Protein AF-A0A852K1J5-F1 (afdb_monomer_lite)

Secondary structure (DSSP, 8-state):
--HHHHHHHHHHHHHHHHHHHHHHHHHHHHHHHSHHHHHHHHHHHHHHHHHS---EEEEEEGGGSEEETTTTEEEEE-TTS-EEEEETTGGGT--EEE-SSSS-EEEEE-

Organism: Spizella passerina (NCBI:txid40210)

Foldseek 3Di:
DDVVVVVVVVVVVVVVVVVVVVVVVVVVCVQCVDPVSVVVVVVVVVVCVVVVDQPAPEEEELVNFDQDPVVQWTWDADPVRFIWIDHPVCVVVDQWTQTPPDRHIHGYDD

Radius of gyration: 25.13 Å; chains: 1; bounding box: 42×52×59 Å

InterPro domains:
  IPR001623 DnaJ domain [PS50076] (1-45)
  IPR007872 DPH-type metal-binding domain [PF05207] (59-109)
  IPR007872 DPH-type metal-binding domain [PS51074] (56-110)
  IPR036671 DPH-type metal-binding domain superfamily [G3DSA:3.10.660.10] (54-110)
  IPR036671 DPH-type metal-binding domain superfamily [SSF144217] (55-109)
  IPR036869 Chaperone J-domain superfamily [G3DSA:1.10.287.110] (1-50)
  IPR036869 Chaperone J-domain superfamily [SSF46565] (1-45)

Sequence (110 aa):
HHPDKQAAEAAEAEAEERGRRFLEIHQAWKVLGNEETKQEYDLQQREENLTKEWPLHEQIYLEDMSWNEDEQLYTLSCRCGGNYSVSKSETKDVSLVCCDTCSLVIEILQ

Structure (mmCIF, N/CA/C/O backbone):
data_AF-A0A852K1J5-F1
#
_entry.id   AF-A0A852K1J5-F1
#
loop_
_atom_site.group_PDB
_atom_site.id
_atom_site.type_symbol
_atom_site.label_atom_id
_atom_site.label_alt_id
_atom_site.label_comp_id
_atom_site.label_asym_id
_atom_site.label_entity_id
_atom_site.label_seq_id
_atom_site.pdbx_PDB_ins_code
_atom_site.Cartn_x
_atom_site.Cartn_y
_atom_site.Cartn_z
_atom_site.occupancy
_atom_site.B_iso_or_equiv
_atom_site.auth_seq_id
_atom_site.auth_comp_id
_atom_site.auth_asym_id
_atom_site.auth_atom_id
_atom_site.pdbx_PDB_model_num
ATOM 1 N N . HIS A 1 1 ? 21.372 36.778 -28.914 1.00 47.72 1 HIS A N 1
ATOM 2 C CA . HIS A 1 1 ? 20.598 35.529 -28.776 1.00 47.72 1 HIS A CA 1
ATOM 3 C C . HIS A 1 1 ? 20.107 35.119 -30.157 1.00 47.72 1 HIS A C 1
ATOM 5 O O . HIS A 1 1 ? 19.361 35.891 -30.741 1.00 47.72 1 HIS A O 1
ATOM 11 N N . HIS A 1 2 ? 20.590 33.995 -30.706 1.00 53.59 2 HIS A N 1
ATOM 12 C CA . HIS A 1 2 ? 20.204 33.494 -32.035 1.00 53.59 2 HIS A CA 1
ATOM 13 C C . HIS A 1 2 ? 19.458 32.157 -31.877 1.00 53.59 2 HIS A C 1
ATOM 15 O O . HIS A 1 2 ? 19.975 31.287 -31.169 1.00 53.59 2 HIS A O 1
ATOM 21 N N . PRO A 1 3 ? 18.279 31.989 -32.501 1.00 67.19 3 PRO A N 1
ATOM 22 C CA . PRO A 1 3 ? 17.437 30.798 -32.347 1.00 67.19 3 PRO A CA 1
ATOM 23 C C . PRO A 1 3 ? 18.107 29.511 -32.858 1.00 67.19 3 PRO A C 1
ATOM 25 O O . PRO A 1 3 ? 17.884 28.443 -32.298 1.00 67.19 3 PRO A O 1
ATOM 28 N N . ASP A 1 4 ? 19.007 29.612 -33.840 1.00 67.81 4 ASP A N 1
ATOM 29 C CA . ASP A 1 4 ? 19.693 28.453 -34.435 1.00 67.81 4 ASP A CA 1
ATOM 30 C C . ASP A 1 4 ? 20.617 27.728 -33.445 1.00 67.81 4 ASP A C 1
ATOM 32 O O . ASP A 1 4 ? 20.797 26.514 -33.525 1.00 67.81 4 ASP A O 1
ATOM 36 N N . LYS A 1 5 ? 21.171 28.457 -32.464 1.00 67.50 5 LYS A N 1
ATOM 37 C CA . LYS A 1 5 ? 22.038 27.872 -31.432 1.00 67.50 5 LYS A CA 1
ATOM 38 C C . LYS A 1 5 ? 21.245 27.009 -30.442 1.00 67.50 5 LYS A C 1
ATOM 40 O O . LYS A 1 5 ? 21.733 25.967 -30.026 1.00 67.50 5 LYS A O 1
ATOM 45 N N . GLN A 1 6 ? 20.011 27.405 -30.127 1.00 66.38 6 GLN A N 1
ATOM 46 C CA . GLN A 1 6 ? 19.130 26.643 -29.233 1.00 66.38 6 GLN A CA 1
ATOM 47 C C . GLN A 1 6 ? 18.607 25.363 -29.896 1.00 66.38 6 GLN A C 1
ATOM 49 O O . GLN A 1 6 ? 18.457 24.347 -29.227 1.00 66.38 6 GLN A O 1
ATOM 54 N N . ALA A 1 7 ? 18.372 25.387 -31.212 1.00 70.75 7 ALA A N 1
ATOM 55 C CA . ALA A 1 7 ? 17.952 24.202 -31.960 1.00 70.75 7 ALA A CA 1
ATOM 56 C C . ALA A 1 7 ? 19.051 23.124 -32.018 1.00 70.75 7 ALA A C 1
ATOM 58 O O . ALA A 1 7 ? 18.754 21.937 -31.895 1.00 70.75 7 ALA A O 1
ATOM 59 N N . ALA A 1 8 ? 20.318 23.530 -32.162 1.00 72.62 8 ALA A N 1
ATOM 60 C CA . ALA A 1 8 ? 21.455 22.611 -32.132 1.00 72.62 8 ALA A CA 1
ATOM 61 C C . ALA A 1 8 ? 21.660 21.987 -30.739 1.00 72.62 8 ALA A C 1
ATOM 63 O O . ALA A 1 8 ? 21.816 20.774 -30.633 1.00 72.62 8 ALA A O 1
ATOM 64 N N . GLU A 1 9 ? 21.583 22.797 -29.677 1.00 73.50 9 GLU A N 1
ATOM 65 C CA . GLU A 1 9 ? 21.693 22.328 -28.287 1.00 73.50 9 GLU A CA 1
ATOM 66 C C . GLU A 1 9 ? 20.552 21.358 -27.915 1.00 73.50 9 GLU A C 1
ATOM 68 O O . GLU A 1 9 ? 20.793 20.349 -27.255 1.00 73.50 9 GLU A O 1
ATOM 73 N N . ALA A 1 10 ? 19.325 21.601 -28.391 1.00 75.62 10 ALA A N 1
ATOM 74 C CA . ALA A 1 10 ? 18.195 20.692 -28.189 1.00 75.62 10 ALA A CA 1
ATOM 75 C C . ALA A 1 10 ? 18.376 19.350 -28.924 1.00 75.62 10 ALA A C 1
ATOM 77 O O . ALA A 1 10 ? 18.123 18.292 -28.352 1.00 75.62 10 ALA A O 1
ATOM 78 N N . ALA A 1 11 ? 18.856 19.376 -30.171 1.00 76.81 11 ALA A N 1
ATOM 79 C CA . ALA A 1 11 ? 19.093 18.160 -30.950 1.00 76.81 11 ALA A CA 1
ATOM 80 C C . ALA A 1 11 ? 20.212 17.286 -30.354 1.00 76.81 11 ALA A C 1
ATOM 82 O O . ALA A 1 11 ? 20.121 16.054 -30.388 1.00 76.81 11 ALA A O 1
ATOM 83 N N . GLU A 1 12 ? 21.252 17.913 -29.801 1.00 79.62 12 GLU A N 1
ATOM 84 C CA . GLU A 1 12 ? 22.343 17.223 -29.111 1.00 79.62 12 GLU A CA 1
ATOM 85 C C . GLU A 1 12 ? 21.878 16.631 -27.772 1.00 79.62 12 GLU A C 1
ATOM 87 O O . GLU A 1 12 ? 22.139 15.456 -27.508 1.00 79.62 12 GLU A O 1
ATOM 92 N N . ALA A 1 13 ? 21.079 17.372 -26.996 1.00 78.44 13 ALA A N 1
ATOM 93 C CA . ALA A 1 13 ? 20.464 16.871 -25.765 1.00 78.44 13 ALA A CA 1
ATOM 94 C C . ALA A 1 13 ? 19.540 15.664 -26.017 1.00 78.44 13 ALA A C 1
ATOM 96 O O . ALA A 1 13 ? 19.620 14.662 -25.307 1.00 78.44 13 ALA A O 1
ATOM 97 N N . GLU A 1 14 ? 18.712 15.704 -27.065 1.00 80.94 14 GLU A N 1
ATOM 98 C CA . GLU A 1 14 ? 17.873 14.562 -27.447 1.00 80.94 14 GLU A CA 1
ATOM 99 C C . GLU A 1 14 ? 18.697 13.346 -27.900 1.00 80.94 14 GLU A C 1
ATOM 101 O O . GLU A 1 14 ? 18.314 12.196 -27.671 1.00 80.94 14 GLU A O 1
ATOM 106 N N . ALA A 1 15 ? 19.814 13.565 -28.599 1.00 83.00 15 ALA A N 1
ATOM 107 C CA . ALA A 1 15 ? 20.696 12.481 -29.021 1.00 83.00 15 ALA A CA 1
ATOM 108 C C . ALA A 1 15 ? 21.373 11.813 -27.816 1.00 83.00 15 ALA A C 1
ATOM 110 O O . ALA A 1 15 ? 21.456 10.582 -27.764 1.00 83.00 15 ALA A O 1
ATOM 111 N N . GLU A 1 16 ? 21.791 12.611 -26.836 1.00 84.25 16 GLU A N 1
ATOM 112 C CA . GLU A 1 16 ? 22.342 12.123 -25.576 1.00 84.25 16 GLU A CA 1
ATOM 113 C C . GLU A 1 16 ? 21.294 11.343 -24.765 1.00 84.25 16 GLU A C 1
ATOM 115 O O . GLU A 1 16 ? 21.578 10.245 -24.280 1.00 84.25 16 GLU A O 1
ATOM 120 N N . GLU A 1 17 ? 20.058 11.845 -24.683 1.00 85.31 17 GLU A N 1
ATOM 121 C CA . GLU A 1 17 ? 18.938 11.159 -24.027 1.00 85.31 17 GLU A CA 1
ATOM 122 C C . GLU A 1 17 ? 18.641 9.803 -24.685 1.00 85.31 17 GLU A C 1
ATOM 124 O O . GLU A 1 17 ? 18.504 8.785 -23.999 1.00 85.31 17 GLU A O 1
ATOM 129 N N . ARG A 1 18 ? 18.619 9.746 -26.024 1.00 87.62 18 ARG A N 1
ATOM 130 C CA . ARG A 1 18 ? 18.460 8.486 -26.771 1.00 87.62 18 ARG A CA 1
ATOM 131 C C . ARG A 1 18 ? 19.584 7.494 -26.463 1.00 87.62 18 ARG A C 1
ATOM 133 O O . ARG A 1 18 ? 19.308 6.306 -26.281 1.00 87.62 18 ARG A O 1
ATOM 140 N N . GLY A 1 19 ? 20.829 7.966 -26.380 1.00 88.38 19 GLY A N 1
ATOM 141 C CA . GLY A 1 19 ? 21.984 7.143 -26.009 1.00 88.38 19 GLY A CA 1
ATOM 142 C C . GLY A 1 19 ? 21.884 6.595 -24.583 1.00 88.38 19 GLY A C 1
ATOM 143 O O . GLY A 1 19 ? 22.121 5.407 -24.354 1.00 88.38 19 GLY A O 1
ATOM 144 N N . ARG A 1 20 ? 21.455 7.435 -23.637 1.00 89.38 20 ARG A N 1
ATOM 145 C CA . ARG A 1 20 ? 21.232 7.059 -22.235 1.00 89.38 20 ARG A CA 1
ATOM 146 C C . ARG A 1 20 ? 20.151 5.992 -22.100 1.00 89.38 20 ARG A C 1
ATOM 148 O O . ARG A 1 20 ? 20.401 4.945 -21.510 1.00 89.38 20 ARG A O 1
ATOM 155 N N . ARG A 1 21 ? 18.999 6.200 -22.741 1.00 89.81 21 ARG A N 1
ATOM 156 C CA . ARG A 1 21 ? 17.887 5.241 -22.737 1.00 89.81 21 ARG A CA 1
ATOM 157 C C . ARG A 1 21 ? 18.290 3.889 -23.325 1.00 89.81 21 ARG A C 1
ATOM 159 O O . ARG A 1 21 ? 17.890 2.847 -22.812 1.00 89.81 21 ARG A O 1
ATOM 166 N N . PHE A 1 22 ? 19.091 3.880 -24.390 1.00 91.25 22 PHE A N 1
ATOM 167 C CA . PHE A 1 22 ? 19.612 2.635 -24.957 1.00 91.25 22 PHE A CA 1
ATOM 168 C C . PHE A 1 22 ? 20.502 1.880 -23.958 1.00 91.25 22 PHE A C 1
ATOM 170 O O . PHE A 1 22 ? 20.362 0.665 -23.804 1.00 91.25 22 PHE A O 1
ATOM 177 N N . LEU A 1 23 ? 21.386 2.595 -23.256 1.00 90.38 23 LEU A N 1
ATOM 178 C CA . LEU A 1 23 ? 22.260 2.004 -22.246 1.00 90.38 23 LEU A CA 1
ATOM 179 C C . LEU A 1 23 ? 21.462 1.416 -21.074 1.00 90.38 23 LEU A C 1
ATOM 181 O O . LEU A 1 23 ? 21.740 0.288 -20.670 1.00 90.38 23 LEU A O 1
ATOM 185 N N . GLU A 1 24 ? 20.455 2.136 -20.582 1.00 88.75 24 GLU A N 1
ATOM 186 C CA . GLU A 1 24 ? 19.560 1.678 -19.510 1.00 88.75 24 GLU A CA 1
ATOM 187 C C . GLU A 1 24 ? 18.817 0.396 -19.900 1.00 88.75 24 GLU A C 1
ATOM 189 O O . GLU A 1 24 ? 18.840 -0.590 -19.163 1.00 88.75 24 GLU A O 1
ATOM 194 N N . ILE A 1 25 ? 18.217 0.368 -21.096 1.00 88.31 25 ILE A N 1
ATOM 195 C CA . ILE A 1 25 ? 17.512 -0.817 -21.604 1.00 88.31 25 ILE A CA 1
ATOM 196 C C . ILE A 1 25 ? 18.470 -2.010 -21.711 1.00 88.31 25 ILE A C 1
ATOM 198 O O . ILE A 1 25 ? 18.124 -3.126 -21.324 1.00 88.31 25 ILE A O 1
ATOM 202 N N . HIS A 1 26 ? 19.688 -1.790 -22.207 1.00 88.25 26 HIS A N 1
ATOM 203 C CA . HIS A 1 26 ? 20.692 -2.844 -22.333 1.00 88.25 26 HIS A CA 1
ATOM 204 C C . HIS A 1 26 ? 21.175 -3.370 -20.969 1.00 88.25 26 HIS A C 1
ATOM 206 O O . HIS A 1 26 ? 21.390 -4.574 -20.814 1.00 88.25 26 HIS A O 1
ATOM 212 N N . GLN A 1 27 ? 21.325 -2.498 -19.969 1.00 85.06 27 GLN A N 1
ATOM 213 C CA . GLN A 1 27 ? 21.655 -2.894 -18.597 1.00 85.06 27 GLN A CA 1
ATOM 214 C C . GLN A 1 27 ? 20.529 -3.715 -17.965 1.00 85.06 27 GLN A C 1
ATOM 216 O O . GLN A 1 27 ? 20.796 -4.793 -17.434 1.00 85.06 27 GLN A O 1
ATOM 221 N N . ALA A 1 28 ? 19.279 -3.264 -18.094 1.00 86.44 28 ALA A N 1
ATOM 222 C CA . ALA A 1 28 ? 18.114 -4.004 -17.617 1.00 86.44 28 ALA A CA 1
ATOM 223 C C . ALA A 1 28 ? 18.030 -5.389 -18.274 1.00 86.44 28 ALA A C 1
ATOM 225 O O . ALA A 1 28 ? 17.865 -6.393 -17.589 1.00 86.44 28 ALA A O 1
ATOM 226 N N . TRP A 1 29 ? 18.233 -5.471 -19.592 1.00 87.88 29 TRP A N 1
ATOM 227 C CA . TRP A 1 29 ? 18.246 -6.747 -20.308 1.00 87.88 29 TRP A CA 1
ATOM 228 C C . TRP A 1 29 ? 19.339 -7.703 -19.809 1.00 87.88 29 TRP A C 1
ATOM 230 O O . TRP A 1 29 ? 19.083 -8.897 -19.683 1.00 87.88 29 TRP A O 1
ATOM 240 N N . LYS A 1 30 ? 20.536 -7.203 -19.473 1.00 86.31 30 LYS A N 1
ATOM 241 C CA . LYS A 1 30 ? 21.605 -8.037 -18.897 1.00 86.31 30 LYS A CA 1
ATOM 242 C C . LYS A 1 30 ? 21.227 -8.634 -17.544 1.00 86.31 30 LYS A C 1
ATOM 244 O O . LYS A 1 30 ? 21.533 -9.796 -17.302 1.00 86.31 30 LYS A O 1
ATOM 249 N N . VAL A 1 31 ? 20.577 -7.849 -16.687 1.00 78.62 31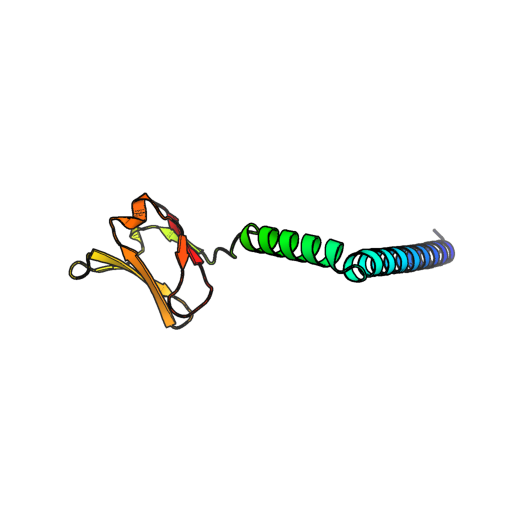 VAL A N 1
ATOM 250 C CA . VAL A 1 31 ? 20.139 -8.294 -15.355 1.00 78.62 31 VAL A CA 1
ATOM 251 C C . VAL A 1 31 ? 18.968 -9.271 -15.464 1.00 78.62 31 VAL A C 1
ATOM 253 O O . VAL A 1 31 ? 18.973 -10.312 -14.818 1.00 78.62 31 VAL A O 1
ATOM 256 N N . LEU A 1 32 ? 17.989 -8.974 -16.320 1.00 78.81 32 LEU A N 1
ATOM 257 C CA . LEU A 1 32 ? 16.796 -9.806 -16.510 1.00 78.81 32 LEU A CA 1
ATOM 258 C C . LEU A 1 32 ? 17.059 -11.067 -17.347 1.00 78.81 32 LEU A C 1
ATOM 260 O O . LEU A 1 32 ? 16.260 -12.002 -17.319 1.00 78.81 32 LEU A O 1
ATOM 264 N N . GLY A 1 33 ? 18.143 -11.078 -18.125 1.00 81.50 33 GLY A N 1
ATOM 265 C CA . GLY A 1 33 ? 18.518 -12.174 -19.016 1.00 81.50 33 GLY A CA 1
ATOM 266 C C . GLY A 1 33 ? 19.222 -13.343 -18.325 1.00 81.50 33 GLY A C 1
ATOM 267 O O . GLY A 1 33 ? 19.261 -14.430 -18.897 1.00 81.50 33 GLY A O 1
ATOM 268 N N . ASN A 1 34 ? 19.759 -13.148 -17.118 1.00 84.81 34 ASN A N 1
ATOM 269 C CA . ASN A 1 34 ? 20.306 -14.220 -16.288 1.00 84.81 34 ASN A CA 1
ATOM 270 C C . ASN A 1 34 ? 19.315 -14.539 -15.154 1.00 84.81 34 ASN A C 1
ATOM 272 O O . ASN A 1 34 ? 18.851 -13.648 -14.449 1.00 84.81 34 ASN A O 1
ATOM 276 N N . GLU A 1 35 ? 18.973 -15.819 -15.014 1.00 78.19 35 GLU A N 1
ATOM 277 C CA . GLU A 1 35 ? 17.972 -16.318 -14.069 1.00 78.19 35 GLU A CA 1
ATOM 278 C C . GLU A 1 35 ? 18.355 -16.048 -12.603 1.00 78.19 35 GLU A C 1
ATOM 280 O O . GLU A 1 35 ? 17.487 -15.690 -11.811 1.00 78.19 35 GLU A O 1
ATOM 285 N N . GLU A 1 36 ? 19.648 -16.110 -12.266 1.00 81.25 36 GLU A N 1
ATOM 286 C CA . GLU A 1 36 ? 20.170 -15.825 -10.921 1.00 81.25 36 GLU A CA 1
ATOM 287 C C . GLU A 1 36 ? 20.034 -14.336 -10.568 1.00 81.25 36 GLU A C 1
ATOM 289 O O . GLU A 1 36 ? 19.405 -13.979 -9.573 1.00 81.25 36 GLU A O 1
ATOM 294 N N . THR A 1 37 ? 20.530 -13.445 -11.430 1.00 80.69 37 THR A N 1
ATOM 295 C CA . THR A 1 37 ? 20.468 -11.991 -11.191 1.00 80.69 37 THR A CA 1
ATOM 296 C C . THR A 1 37 ? 19.045 -11.452 -11.264 1.00 80.69 37 THR A C 1
ATOM 298 O O . THR A 1 37 ? 18.702 -10.495 -10.572 1.00 80.69 37 THR A O 1
ATOM 301 N N . LYS A 1 38 ? 18.188 -12.077 -12.080 1.00 83.44 38 LYS A N 1
ATOM 302 C CA . LYS A 1 38 ? 16.756 -11.788 -12.103 1.00 83.44 38 LYS A CA 1
ATOM 303 C C . LYS A 1 38 ? 16.107 -12.160 -10.772 1.00 83.44 38 LYS A C 1
ATOM 305 O O . LYS A 1 38 ? 15.339 -11.368 -10.241 1.00 83.44 38 LYS A O 1
ATOM 310 N N . GLN A 1 39 ? 16.414 -13.337 -10.229 1.00 83.12 39 GLN A N 1
ATOM 311 C CA . GLN A 1 39 ? 15.860 -13.772 -8.951 1.00 83.12 39 GLN A CA 1
ATOM 312 C C . GLN A 1 39 ? 16.270 -12.835 -7.808 1.00 83.12 39 GLN A C 1
ATOM 314 O O . GLN A 1 39 ? 15.425 -12.468 -6.992 1.00 83.12 39 GLN A O 1
ATOM 319 N N . GLU A 1 40 ? 17.535 -12.417 -7.756 1.00 83.88 40 GLU A N 1
ATOM 320 C CA . GLU A 1 40 ? 18.012 -11.439 -6.769 1.00 83.88 40 GLU A CA 1
ATOM 321 C C . GLU A 1 40 ? 17.297 -10.090 -6.906 1.00 83.88 40 GLU A C 1
ATOM 323 O O . GLU A 1 40 ? 16.843 -9.524 -5.910 1.00 83.88 40 GLU A O 1
ATOM 328 N N . TYR A 1 41 ? 17.140 -9.602 -8.138 1.00 83.38 41 TYR A N 1
ATOM 329 C CA . TYR A 1 41 ? 16.408 -8.371 -8.420 1.00 83.38 41 TYR A CA 1
ATOM 330 C C . TYR A 1 41 ? 14.933 -8.466 -7.999 1.00 83.38 41 TYR A C 1
ATOM 332 O O . TYR A 1 41 ? 14.415 -7.560 -7.347 1.00 83.38 41 TYR A O 1
ATOM 340 N N . ASP A 1 42 ? 14.263 -9.580 -8.304 1.00 85.56 42 ASP A N 1
ATOM 341 C CA . ASP A 1 42 ? 12.865 -9.824 -7.930 1.00 85.56 42 ASP A CA 1
ATOM 342 C C . ASP A 1 42 ? 12.688 -9.884 -6.398 1.00 85.56 42 ASP A C 1
ATOM 344 O O . ASP A 1 42 ? 11.678 -9.411 -5.865 1.00 85.56 42 ASP A O 1
ATOM 348 N N . LEU A 1 43 ? 13.668 -10.436 -5.672 1.00 85.25 43 LEU A N 1
ATOM 349 C CA . LEU A 1 43 ? 13.677 -10.455 -4.206 1.00 85.25 43 LEU A CA 1
ATOM 350 C C . LEU A 1 43 ? 13.854 -9.052 -3.619 1.00 85.25 43 LEU A C 1
ATOM 352 O O . LEU A 1 43 ? 13.073 -8.667 -2.749 1.00 85.25 43 LEU A O 1
ATOM 356 N N . GLN A 1 44 ? 14.812 -8.274 -4.128 1.00 84.38 44 GLN A N 1
ATOM 357 C CA . GLN A 1 44 ? 15.022 -6.886 -3.705 1.00 84.38 44 GLN A CA 1
ATOM 358 C C . GLN A 1 44 ? 13.789 -6.025 -3.980 1.00 84.38 44 GLN A C 1
ATOM 360 O O . GLN A 1 44 ? 13.342 -5.294 -3.105 1.00 84.38 44 GLN A O 1
ATOM 365 N N . GLN A 1 45 ? 13.174 -6.157 -5.157 1.00 80.94 45 GLN A N 1
ATOM 366 C CA . GLN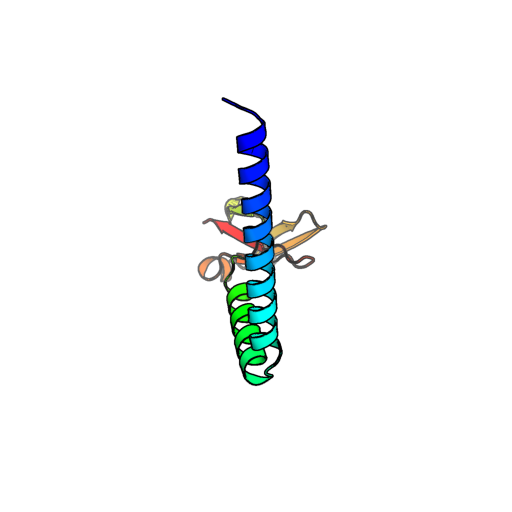 A 1 45 ? 11.943 -5.434 -5.478 1.00 80.94 45 GLN A CA 1
ATOM 367 C C . GLN A 1 45 ? 10.782 -5.828 -4.564 1.00 80.94 45 GLN A C 1
ATOM 369 O O . GLN A 1 45 ? 9.959 -4.984 -4.214 1.00 80.94 45 GLN A O 1
ATOM 374 N N . ARG A 1 46 ? 10.688 -7.095 -4.150 1.00 78.94 46 ARG A N 1
ATOM 375 C CA . ARG A 1 46 ? 9.677 -7.517 -3.175 1.00 78.94 46 ARG A CA 1
ATOM 376 C C . ARG A 1 46 ? 9.918 -6.878 -1.811 1.00 78.94 46 ARG A C 1
ATOM 378 O O . ARG A 1 46 ? 8.966 -6.387 -1.216 1.00 78.94 46 ARG A O 1
ATOM 385 N N . GLU A 1 47 ? 11.156 -6.883 -1.333 1.00 78.81 47 GLU A N 1
ATOM 386 C CA . GLU A 1 47 ? 11.528 -6.251 -0.065 1.00 78.81 47 GLU A CA 1
ATOM 387 C C . GLU A 1 47 ? 11.275 -4.740 -0.105 1.00 78.81 47 GLU A C 1
ATOM 389 O O . GLU A 1 47 ? 10.604 -4.203 0.773 1.00 78.81 47 GLU A O 1
ATOM 394 N N . GLU A 1 48 ? 11.701 -4.062 -1.171 1.00 73.94 48 GLU A N 1
ATOM 395 C CA . GLU A 1 48 ? 11.426 -2.643 -1.385 1.00 73.94 48 GLU A CA 1
ATOM 396 C C . GLU A 1 48 ? 9.931 -2.344 -1.450 1.00 73.94 48 GLU A C 1
ATOM 398 O O . GLU A 1 48 ? 9.513 -1.334 -0.908 1.00 73.94 48 GLU A O 1
ATOM 403 N N . ASN A 1 49 ? 9.108 -3.180 -2.086 1.00 70.31 49 ASN A N 1
ATOM 404 C CA . ASN A 1 49 ? 7.656 -2.968 -2.124 1.00 70.31 49 ASN A CA 1
ATOM 405 C C . ASN A 1 49 ? 6.979 -3.227 -0.773 1.00 70.31 49 ASN A C 1
ATOM 407 O O . ASN A 1 49 ? 5.960 -2.611 -0.487 1.00 70.31 49 ASN A O 1
ATOM 411 N N . LEU A 1 50 ? 7.525 -4.120 0.055 1.00 67.12 50 LEU A N 1
ATOM 412 C CA . LEU A 1 50 ? 7.058 -4.319 1.430 1.00 67.12 50 LEU A CA 1
ATOM 413 C C . LEU A 1 50 ? 7.495 -3.177 2.360 1.00 67.12 50 LEU A C 1
ATOM 415 O O . LEU A 1 50 ? 6.826 -2.917 3.357 1.00 67.12 50 LEU A O 1
ATOM 419 N N . THR A 1 51 ? 8.616 -2.523 2.041 1.00 66.44 51 THR A N 1
ATOM 420 C CA . THR A 1 51 ? 9.237 -1.478 2.872 1.00 66.44 51 THR A CA 1
ATOM 421 C C . THR A 1 51 ? 8.861 -0.066 2.422 1.00 66.44 51 THR A C 1
ATOM 423 O O . THR A 1 51 ? 8.849 0.855 3.236 1.00 66.44 51 THR A O 1
ATOM 426 N N . LYS A 1 52 ? 8.545 0.130 1.136 1.00 59.62 52 LYS A N 1
ATOM 427 C CA . LYS A 1 52 ? 7.951 1.364 0.618 1.00 59.62 52 LYS A CA 1
ATOM 428 C C . LYS A 1 52 ? 6.621 1.530 1.322 1.00 59.62 52 LYS A C 1
ATOM 430 O O . LYS A 1 52 ? 5.743 0.686 1.168 1.00 59.62 52 LYS A O 1
ATOM 435 N N . GLU A 1 53 ? 6.547 2.598 2.111 1.00 56.88 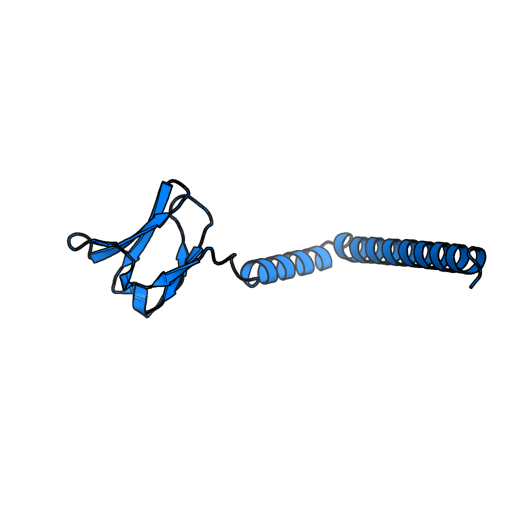53 GLU A N 1
ATOM 436 C CA . GLU A 1 53 ? 5.388 3.026 2.883 1.00 56.88 53 GLU A CA 1
ATOM 437 C C . GLU A 1 53 ? 4.097 2.608 2.189 1.00 56.88 53 GLU A C 1
ATOM 439 O O . GLU A 1 53 ? 3.811 3.025 1.060 1.00 56.88 53 GLU A O 1
ATOM 444 N N . TRP A 1 54 ? 3.324 1.762 2.877 1.00 59.56 54 TRP A N 1
ATOM 445 C CA . TRP A 1 54 ? 1.923 1.576 2.538 1.00 59.56 54 TRP A CA 1
ATOM 446 C C . TRP A 1 54 ? 1.334 2.967 2.329 1.00 59.56 54 TRP A C 1
ATOM 448 O O . TRP A 1 54 ? 1.628 3.843 3.146 1.00 59.56 54 TRP A O 1
ATOM 458 N N . PRO A 1 55 ? 0.560 3.210 1.257 1.00 59.81 55 PRO A N 1
ATOM 459 C CA . PRO A 1 55 ? -0.098 4.490 1.076 1.00 59.81 55 PRO A CA 1
ATOM 460 C C . PRO A 1 55 ? -1.053 4.677 2.254 1.00 59.81 55 PRO A C 1
ATOM 462 O O . PRO A 1 55 ? -2.185 4.192 2.233 1.00 59.81 55 PRO A O 1
ATOM 465 N N . LEU A 1 56 ? -0.536 5.317 3.304 1.00 63.19 56 LEU A N 1
ATOM 466 C CA . LEU A 1 56 ? -1.240 5.682 4.513 1.00 63.19 56 LEU A CA 1
ATOM 467 C C . LEU A 1 56 ? -2.423 6.505 4.048 1.00 63.19 56 LEU A C 1
ATOM 469 O O . LEU A 1 56 ? -2.265 7.593 3.494 1.00 63.19 56 LEU A O 1
ATOM 473 N N . HIS A 1 57 ? -3.605 5.913 4.170 1.00 68.31 57 HIS A N 1
ATOM 474 C CA . HIS A 1 57 ? -4.819 6.522 3.670 1.00 68.31 57 HIS A CA 1
ATOM 475 C C . HIS A 1 57 ? -5.098 7.801 4.446 1.00 68.31 57 HIS A C 1
ATOM 477 O O . HIS A 1 57 ? -5.411 8.831 3.852 1.00 68.31 57 HIS A O 1
ATOM 483 N N . GLU A 1 58 ? -4.979 7.705 5.769 1.00 77.69 58 GLU A N 1
ATOM 484 C CA . GLU A 1 58 ? -5.265 8.777 6.704 1.00 77.69 58 GLU A CA 1
ATOM 485 C C . GLU A 1 58 ? -4.727 8.408 8.094 1.00 77.69 58 GLU A C 1
ATOM 487 O O . GLU A 1 58 ? -4.596 7.225 8.427 1.00 77.69 58 GLU A O 1
ATOM 492 N N . GLN A 1 59 ? -4.433 9.426 8.899 1.00 86.69 59 GLN A N 1
ATOM 493 C CA . GLN A 1 59 ? -4.163 9.284 10.327 1.00 86.69 59 GLN A CA 1
ATOM 494 C C . GLN A 1 59 ? -5.428 9.676 11.093 1.00 86.69 59 GLN A C 1
ATOM 496 O O . GLN A 1 59 ? -5.981 10.749 10.856 1.00 86.69 59 GLN A O 1
ATOM 501 N N . ILE A 1 60 ? -5.897 8.806 11.982 1.00 86.50 60 ILE A N 1
ATOM 502 C CA . ILE A 1 60 ? -7.151 8.964 12.728 1.00 86.50 60 ILE A CA 1
ATOM 503 C C . ILE A 1 60 ? -6.810 8.898 14.216 1.00 86.50 60 ILE A C 1
ATOM 505 O O . ILE A 1 60 ? -6.070 8.008 14.627 1.00 86.50 60 ILE A O 1
ATOM 509 N N . TYR A 1 61 ? -7.346 9.791 15.046 1.00 88.69 61 TYR A N 1
ATOM 510 C CA . TYR A 1 61 ? -7.190 9.644 16.493 1.00 88.69 61 TYR A CA 1
ATOM 511 C C . TYR A 1 61 ? -8.059 8.498 17.004 1.00 88.69 61 TYR A C 1
ATOM 513 O O . TYR A 1 61 ? -9.195 8.325 16.565 1.00 88.69 61 TYR A O 1
ATOM 521 N N . LEU A 1 62 ? -7.564 7.725 17.971 1.00 87.19 62 LEU A N 1
ATOM 522 C CA . LEU A 1 62 ? -8.338 6.636 18.577 1.00 87.19 62 LEU A CA 1
ATOM 523 C C . LEU A 1 62 ? -9.691 7.129 19.126 1.00 87.19 62 LEU A C 1
ATOM 525 O O . LEU A 1 62 ? -10.684 6.406 19.101 1.00 87.19 62 LEU A O 1
ATOM 529 N N . GLU A 1 63 ? -9.720 8.376 19.590 1.00 86.12 63 GLU A N 1
ATOM 530 C CA . GLU A 1 63 ? -10.895 9.083 20.104 1.00 86.12 63 GLU A CA 1
ATOM 531 C C . GLU A 1 63 ? -11.966 9.346 19.032 1.00 86.12 63 GLU A C 1
ATOM 533 O O . GLU A 1 63 ? -13.150 9.416 19.361 1.00 86.12 63 GLU A O 1
ATOM 538 N N . ASP A 1 64 ? -11.567 9.445 17.760 1.00 88.44 64 ASP A N 1
ATOM 539 C CA . ASP A 1 64 ? -12.470 9.627 16.618 1.00 88.44 64 ASP A CA 1
ATOM 540 C C . ASP A 1 64 ? -13.098 8.298 16.152 1.00 88.44 64 ASP A C 1
ATOM 542 O O . ASP A 1 64 ? -14.037 8.294 15.350 1.00 88.44 64 ASP A O 1
ATOM 546 N N . MET A 1 65 ? -12.605 7.151 16.640 1.00 88.38 65 MET A N 1
ATOM 547 C CA . MET A 1 65 ? -13.181 5.842 16.332 1.00 88.38 65 MET A CA 1
ATOM 548 C C . MET A 1 65 ? -14.411 5.541 17.197 1.00 88.38 65 MET A C 1
ATOM 550 O O . MET A 1 65 ? -14.523 5.936 18.357 1.00 88.38 65 MET A O 1
ATOM 554 N N . SER A 1 66 ? -15.336 4.754 16.650 1.00 90.31 66 SER A N 1
ATOM 555 C CA . SER A 1 66 ? -16.514 4.295 17.381 1.00 90.31 66 SER A CA 1
ATOM 556 C C . SER A 1 66 ? -16.155 3.123 18.292 1.00 90.31 66 SER A C 1
ATOM 558 O O . SER A 1 66 ? -15.740 2.066 17.819 1.00 90.31 66 SER A O 1
ATOM 560 N N . TRP A 1 67 ? -16.316 3.297 19.602 1.00 91.31 67 TRP A N 1
ATOM 561 C CA . TRP A 1 67 ? -16.116 2.227 20.577 1.00 91.31 67 TRP A CA 1
ATOM 562 C C . TRP A 1 67 ? -17.351 1.326 20.681 1.00 91.31 67 TRP A C 1
ATOM 564 O O . TRP A 1 67 ? -18.447 1.794 20.996 1.00 91.31 67 TRP A O 1
ATOM 574 N N . ASN A 1 68 ? -17.158 0.027 20.459 1.00 89.00 68 ASN A N 1
ATOM 575 C CA . ASN A 1 68 ? -18.161 -1.007 20.673 1.00 89.00 68 ASN A CA 1
ATOM 576 C C . ASN A 1 68 ? -17.908 -1.698 22.024 1.00 89.00 68 ASN A C 1
ATOM 578 O O . ASN A 1 68 ? -16.930 -2.430 22.179 1.00 89.00 68 ASN A O 1
ATOM 582 N N . GLU A 1 69 ? -18.788 -1.470 23.005 1.00 85.88 69 GLU A N 1
ATOM 583 C CA . GLU A 1 69 ? -18.673 -2.056 24.348 1.00 85.88 69 GLU A CA 1
ATOM 584 C C . GLU A 1 69 ? -18.879 -3.576 24.369 1.00 85.88 69 GLU A C 1
ATOM 586 O O . GLU A 1 69 ? -18.218 -4.252 25.162 1.00 85.88 69 GLU A O 1
ATOM 591 N N . ASP A 1 70 ? -19.741 -4.110 23.501 1.00 85.69 70 ASP A N 1
ATOM 592 C CA . ASP A 1 70 ? -20.081 -5.537 23.469 1.00 85.69 70 ASP A CA 1
ATOM 593 C C . ASP A 1 70 ? -18.901 -6.379 22.971 1.00 85.69 70 ASP A C 1
ATOM 595 O O . ASP A 1 70 ? -18.609 -7.446 23.512 1.00 85.69 70 ASP A O 1
ATOM 599 N N . GLU A 1 71 ? -18.194 -5.874 21.959 1.00 84.25 71 GLU A N 1
ATOM 600 C CA . GLU A 1 71 ? -17.052 -6.565 21.356 1.00 84.25 71 GLU A CA 1
ATOM 601 C C . GLU A 1 71 ? -15.703 -6.106 21.937 1.00 84.25 71 GLU A C 1
ATOM 603 O O . GLU A 1 71 ? -14.718 -6.834 21.837 1.00 84.25 71 GLU A O 1
ATOM 608 N N . GLN A 1 72 ? -15.649 -4.944 22.603 1.00 88.06 72 GLN A N 1
ATOM 609 C CA . GLN A 1 72 ? -14.419 -4.273 23.061 1.00 88.06 72 GLN A CA 1
ATOM 610 C C . GLN A 1 72 ? -13.479 -3.863 21.903 1.00 88.06 72 GLN A C 1
ATOM 612 O O . GLN A 1 72 ? -12.247 -3.936 22.025 1.00 88.06 72 GLN A O 1
ATOM 617 N N . LEU A 1 73 ? -14.059 -3.409 20.785 1.00 90.88 73 LEU A N 1
ATOM 618 C CA . LEU A 1 73 ? -13.338 -2.947 19.592 1.00 90.88 73 LEU A CA 1
ATOM 619 C C . LEU A 1 73 ? -13.625 -1.482 19.260 1.00 90.88 73 LEU A C 1
ATOM 621 O O . LEU A 1 73 ? -14.747 -0.996 19.388 1.00 90.88 73 LEU A O 1
ATOM 625 N N . TYR A 1 74 ? -12.603 -0.809 18.744 1.00 90.81 74 TYR A N 1
ATOM 626 C CA . TYR A 1 74 ? -12.728 0.461 18.044 1.00 90.81 74 TYR A CA 1
ATOM 627 C C . TYR A 1 74 ? -12.990 0.191 16.565 1.00 90.81 74 TYR A C 1
ATOM 629 O O . TYR A 1 74 ? -12.257 -0.572 15.938 1.00 90.81 74 TYR A O 1
ATOM 637 N N . THR A 1 75 ? -14.030 0.816 16.018 1.00 91.88 75 THR A N 1
ATOM 638 C CA . THR A 1 75 ? -14.474 0.638 14.632 1.00 91.88 75 THR A CA 1
ATOM 639 C C . THR A 1 75 ? -14.543 1.982 13.908 1.00 91.88 75 THR A C 1
ATOM 641 O O . THR A 1 75 ? -15.036 2.967 14.458 1.00 91.88 75 THR A O 1
ATOM 644 N N . LEU A 1 76 ? -14.091 2.029 12.656 1.00 91.00 76 LEU A N 1
ATOM 645 C CA . LEU A 1 76 ? -14.201 3.190 11.770 1.00 91.00 76 LEU A CA 1
ATOM 646 C C . LEU A 1 76 ? -14.683 2.751 10.384 1.00 91.00 76 LEU A C 1
ATOM 648 O O . LEU A 1 76 ? -14.159 1.799 9.812 1.00 91.00 76 LEU A O 1
ATOM 652 N N . SER A 1 77 ? -15.645 3.471 9.811 1.00 91.50 77 SER A N 1
ATOM 653 C CA . SER A 1 77 ? -16.133 3.197 8.458 1.00 91.50 77 SER A CA 1
ATOM 654 C C . SER A 1 77 ? -15.138 3.656 7.390 1.00 91.50 77 SER A C 1
ATOM 656 O O . SER A 1 77 ? -14.749 4.825 7.353 1.00 91.50 77 SER A O 1
ATOM 658 N N . CYS A 1 78 ? -14.788 2.768 6.467 1.00 90.50 78 CYS A N 1
ATOM 659 C CA . CYS A 1 78 ? -13.987 3.082 5.293 1.00 90.50 78 CYS A CA 1
ATOM 660 C C . CYS A 1 78 ? -14.854 3.633 4.151 1.00 90.50 78 CYS A C 1
ATOM 662 O O . CYS A 1 78 ? -15.997 3.225 3.948 1.00 90.50 78 CYS A O 1
ATOM 664 N N . ARG A 1 79 ? -14.281 4.504 3.312 1.00 87.62 79 ARG A N 1
ATOM 665 C CA . ARG A 1 79 ? -14.955 5.072 2.125 1.00 87.62 79 ARG A CA 1
ATOM 666 C C . ARG A 1 79 ? -15.331 4.024 1.070 1.00 87.62 79 ARG A C 1
ATOM 668 O O . ARG A 1 79 ? -16.152 4.311 0.204 1.00 87.62 79 ARG A O 1
ATOM 675 N N . CYS A 1 80 ? -14.743 2.827 1.128 1.00 88.81 80 CYS A N 1
ATOM 676 C CA . CYS A 1 80 ? -15.113 1.711 0.256 1.00 88.81 80 CYS A CA 1
ATOM 677 C C . CYS A 1 80 ? -16.392 0.976 0.703 1.00 88.81 80 CYS A C 1
ATOM 679 O O . CYS A 1 80 ? -16.902 0.157 -0.056 1.00 88.81 80 CYS A O 1
ATOM 681 N N . GLY A 1 81 ? -16.905 1.262 1.906 1.00 89.44 81 GLY A N 1
ATOM 682 C CA . GLY A 1 81 ? -18.032 0.553 2.521 1.00 89.44 81 GLY A CA 1
ATOM 683 C C . GLY A 1 81 ? -17.634 -0.574 3.483 1.00 89.44 81 GLY A C 1
ATOM 684 O O . GLY A 1 81 ? -18.518 -1.143 4.114 1.00 89.44 81 GLY A O 1
ATOM 685 N N . GLY A 1 82 ? -16.339 -0.880 3.603 1.00 92.25 82 GLY A N 1
ATOM 686 C CA . GLY A 1 82 ? -15.785 -1.740 4.652 1.00 92.25 82 GLY A CA 1
ATOM 687 C C . GLY A 1 82 ? -15.520 -0.995 5.960 1.00 92.25 82 GLY A C 1
ATOM 688 O O . GLY A 1 82 ? -15.777 0.207 6.051 1.00 92.25 82 GLY A O 1
ATOM 689 N N . ASN A 1 83 ? -14.938 -1.679 6.942 1.00 92.00 83 ASN A N 1
ATOM 690 C CA . ASN A 1 83 ? -14.588 -1.116 8.244 1.00 92.00 83 ASN A CA 1
ATOM 691 C C . ASN A 1 83 ? -13.121 -1.372 8.612 1.00 92.00 83 ASN A C 1
ATOM 693 O O . ASN A 1 83 ? -12.492 -2.334 8.169 1.00 92.00 83 ASN A O 1
ATOM 697 N N . TYR A 1 84 ? -12.588 -0.481 9.438 1.00 91.25 84 TYR A N 1
ATOM 698 C CA . TYR A 1 84 ? -11.356 -0.668 10.191 1.00 91.25 84 TYR A CA 1
ATOM 699 C C . TYR A 1 84 ? -11.746 -1.034 11.616 1.00 91.25 84 TYR A C 1
ATOM 701 O O . TYR A 1 84 ? -12.464 -0.264 12.253 1.00 91.25 84 TYR A O 1
ATOM 709 N N . SER A 1 85 ? -11.275 -2.174 12.107 1.00 91.19 85 SER A N 1
ATOM 710 C CA . SER A 1 85 ? -11.604 -2.670 13.444 1.00 91.19 85 SER A CA 1
ATOM 711 C C . SER A 1 85 ? -10.326 -3.032 14.190 1.00 91.19 85 SER A C 1
ATOM 713 O O . SER A 1 85 ? -9.485 -3.746 13.649 1.00 91.19 85 SER A O 1
ATOM 715 N N . VAL A 1 86 ? -10.175 -2.555 15.425 1.00 90.81 86 VAL A N 1
ATOM 716 C CA . VAL A 1 86 ? -9.006 -2.844 16.270 1.00 90.81 86 VAL A CA 1
ATOM 717 C C . VAL A 1 86 ? -9.420 -3.031 17.728 1.00 90.81 86 VAL A C 1
ATOM 719 O O . VAL A 1 86 ? -10.229 -2.267 18.260 1.00 90.81 86 VAL A O 1
ATOM 722 N N . SER A 1 87 ? -8.892 -4.058 18.395 1.00 89.38 87 SER A N 1
ATOM 723 C CA . SER A 1 87 ? -9.188 -4.284 19.813 1.00 89.38 87 SER A CA 1
ATOM 724 C C . SER A 1 87 ? -8.402 -3.331 20.711 1.00 89.38 87 SER A C 1
ATOM 726 O O . SER A 1 87 ? -7.281 -2.928 20.408 1.00 89.38 87 SER A O 1
ATOM 728 N N . LYS A 1 88 ? -8.947 -3.021 21.890 1.00 84.31 88 LYS A N 1
ATOM 729 C CA . LYS A 1 88 ? -8.261 -2.180 22.890 1.00 84.31 88 LYS A CA 1
ATOM 730 C C . LYS A 1 88 ? -6.916 -2.744 23.373 1.00 84.31 88 LYS A C 1
ATOM 732 O O . LYS A 1 88 ? -6.076 -1.998 23.872 1.00 84.31 88 LYS A O 1
ATOM 737 N N . SER A 1 89 ? -6.729 -4.060 23.300 1.00 83.00 89 SER A N 1
ATOM 738 C CA . SER A 1 89 ? -5.441 -4.698 23.582 1.00 83.00 89 SER A CA 1
ATOM 739 C C . SER A 1 89 ? -4.420 -4.424 22.483 1.00 83.00 89 SER A C 1
ATOM 741 O O . SER A 1 89 ? -3.266 -4.160 22.798 1.00 83.00 89 SER A O 1
ATOM 743 N N . GLU A 1 90 ? -4.847 -4.451 21.222 1.00 80.31 90 GLU A N 1
ATOM 744 C CA . GLU A 1 90 ? -3.966 -4.314 20.061 1.00 80.31 90 GLU A CA 1
ATOM 745 C C . GLU A 1 90 ? -3.571 -2.865 19.787 1.00 80.31 90 GLU A C 1
ATOM 747 O O . GLU A 1 90 ? -2.457 -2.638 19.334 1.00 80.31 90 GLU A O 1
ATOM 752 N N . THR A 1 91 ? -4.397 -1.875 20.149 1.00 79.19 91 THR A N 1
ATOM 753 C CA . THR A 1 91 ? -4.076 -0.442 19.960 1.00 79.19 91 THR A CA 1
ATOM 754 C C . THR A 1 91 ? -2.822 0.036 20.702 1.00 79.19 91 THR A C 1
ATOM 756 O O . THR A 1 91 ? -2.374 1.162 20.489 1.00 79.19 91 THR A O 1
ATOM 759 N N . LYS A 1 92 ? -2.256 -0.781 21.600 1.00 77.31 92 LYS A N 1
ATOM 760 C CA . LYS A 1 92 ? -0.989 -0.502 22.294 1.00 77.31 92 LYS A CA 1
ATOM 761 C C . LYS A 1 92 ? 0.240 -0.999 21.540 1.00 77.31 92 LYS A C 1
ATOM 763 O O . LYS A 1 92 ? 1.304 -0.406 21.686 1.00 77.31 92 LYS A O 1
ATOM 768 N N . ASP A 1 93 ? 0.090 -2.078 20.781 1.00 77.25 93 ASP A N 1
ATOM 769 C CA . ASP A 1 93 ? 1.175 -2.752 20.064 1.00 77.25 93 ASP A CA 1
ATOM 770 C C . ASP A 1 93 ? 1.127 -2.464 18.553 1.00 77.25 93 ASP A C 1
ATOM 772 O O . ASP A 1 93 ? 2.145 -2.558 17.870 1.00 77.25 93 ASP A O 1
ATOM 776 N N . VAL A 1 94 ? -0.044 -2.088 18.029 1.00 77.25 94 VAL A N 1
ATOM 777 C CA . VAL A 1 94 ? -0.314 -1.886 16.604 1.00 77.25 94 VAL A CA 1
ATOM 778 C C . VAL A 1 94 ? -1.002 -0.537 16.389 1.00 77.25 94 VAL A C 1
ATOM 780 O O . VAL A 1 94 ? -2.115 -0.315 16.862 1.00 77.25 94 VAL A O 1
ATOM 783 N N . SER A 1 95 ? -0.353 0.354 15.636 1.00 83.44 95 SER A N 1
ATOM 784 C CA . SER A 1 95 ? -0.937 1.627 15.188 1.00 83.44 95 SER A CA 1
ATOM 785 C C . SER A 1 95 ? -1.535 1.553 13.782 1.00 83.44 95 SER A C 1
ATOM 787 O O . SER A 1 95 ? -2.323 2.412 13.420 1.00 83.44 95 SER A O 1
ATOM 789 N N . LEU A 1 96 ? -1.203 0.541 12.978 1.00 87.19 96 LEU A N 1
ATOM 790 C CA . LEU A 1 96 ? -1.663 0.417 11.591 1.00 87.19 96 LEU A CA 1
ATOM 791 C C . LEU A 1 96 ? -2.835 -0.560 11.482 1.00 87.19 96 LEU A C 1
ATOM 793 O O . LEU A 1 96 ? -2.703 -1.730 11.838 1.00 87.19 96 LEU A O 1
ATOM 797 N N . VAL A 1 97 ? -3.963 -0.098 10.942 1.00 89.00 97 VAL A N 1
ATOM 798 C CA . VAL A 1 97 ? -5.182 -0.905 10.781 1.00 89.00 97 VAL A CA 1
ATOM 799 C C . VAL A 1 97 ? -5.576 -0.966 9.308 1.00 89.00 97 VAL A C 1
ATOM 801 O O . VAL A 1 97 ? -5.753 0.060 8.651 1.00 89.00 97 VAL A O 1
ATOM 804 N N . CYS A 1 98 ? -5.730 -2.182 8.785 1.00 88.44 98 CYS A N 1
ATOM 805 C CA . CYS A 1 98 ? -6.180 -2.426 7.416 1.00 88.44 98 CYS A CA 1
ATOM 806 C C . CYS A 1 98 ? -7.708 -2.463 7.340 1.00 88.44 98 CYS A C 1
ATOM 808 O O . CYS A 1 98 ? -8.373 -2.943 8.258 1.00 88.44 98 CYS A O 1
ATOM 810 N N . CYS A 1 99 ? -8.266 -1.999 6.225 1.00 91.19 99 CYS A N 1
ATOM 811 C CA . CYS A 1 99 ? -9.683 -2.192 5.946 1.00 91.19 99 CYS A CA 1
ATOM 812 C C . CYS A 1 99 ? -9.973 -3.673 5.654 1.00 91.19 99 CYS A C 1
ATOM 814 O O . CYS A 1 99 ? -9.194 -4.344 4.981 1.00 91.19 99 CYS A O 1
ATOM 816 N N . ASP A 1 100 ? -11.123 -4.170 6.102 1.00 91.88 100 ASP A N 1
ATOM 817 C CA . ASP A 1 100 ? -11.603 -5.530 5.811 1.00 91.88 100 ASP A CA 1
ATOM 818 C C . ASP A 1 100 ? -11.950 -5.786 4.328 1.00 91.88 100 ASP A C 1
ATOM 820 O O . ASP A 1 100 ? -11.979 -6.932 3.879 1.00 91.88 100 ASP A O 1
ATOM 824 N N . THR A 1 101 ? -12.211 -4.725 3.563 1.00 89.44 101 THR A N 1
ATOM 825 C CA . THR A 1 101 ? -12.785 -4.809 2.211 1.00 89.44 101 THR A CA 1
ATOM 826 C C . THR A 1 101 ? -11.838 -4.2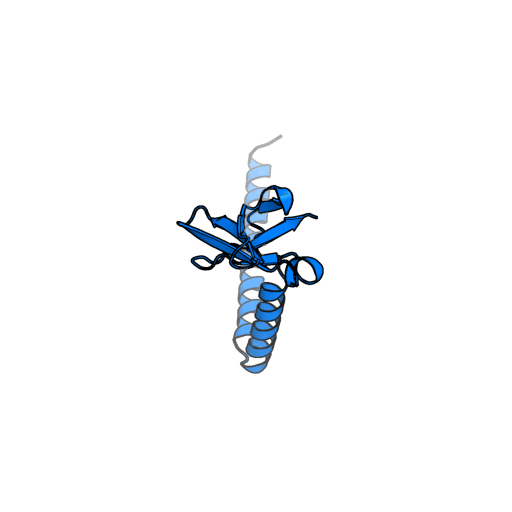92 1.125 1.00 89.44 101 THR A C 1
ATOM 828 O O . THR A 1 101 ? -11.973 -4.657 -0.044 1.00 89.44 101 THR A O 1
ATOM 831 N N . CYS A 1 102 ? -10.861 -3.452 1.469 1.00 88.19 102 CYS A N 1
ATOM 832 C CA . CYS A 1 102 ? -9.912 -2.888 0.508 1.00 88.19 102 CYS A CA 1
ATOM 833 C C . CYS A 1 102 ? -8.470 -2.930 1.026 1.00 88.19 102 CYS A C 1
ATOM 835 O O . CYS A 1 102 ? -8.208 -3.333 2.150 1.00 88.19 102 CYS A O 1
ATOM 837 N N . SER A 1 103 ? -7.517 -2.492 0.202 1.00 83.31 103 SER A N 1
ATOM 838 C CA . SER A 1 103 ? -6.093 -2.436 0.560 1.00 83.31 103 SER A CA 1
ATOM 839 C C . SER A 1 103 ? -5.683 -1.138 1.270 1.00 83.31 103 SER A C 1
ATOM 841 O O . SER A 1 103 ? -4.498 -0.813 1.291 1.00 83.31 103 SER A O 1
ATOM 843 N N . LEU A 1 104 ? -6.644 -0.347 1.763 1.00 87.06 104 LEU A N 1
ATOM 844 C CA . LEU A 1 104 ? -6.343 0.888 2.486 1.00 87.06 104 LEU A CA 1
ATOM 845 C C . LEU A 1 104 ? -5.917 0.569 3.916 1.00 87.06 104 LEU A C 1
ATOM 847 O O . LEU A 1 104 ? -6.464 -0.332 4.557 1.00 87.06 104 LEU A O 1
ATOM 851 N N . VAL A 1 105 ? -4.961 1.354 4.400 1.00 88.38 105 VAL A N 1
ATOM 852 C CA . VAL A 1 105 ? -4.413 1.259 5.751 1.00 88.38 105 VAL A CA 1
ATOM 853 C C . VAL A 1 105 ? -4.490 2.638 6.387 1.00 88.38 105 VAL A C 1
ATOM 855 O O . VAL A 1 105 ? -4.108 3.625 5.756 1.00 88.38 105 VAL A O 1
ATOM 858 N N . ILE A 1 106 ? -4.994 2.706 7.615 1.00 89.19 106 ILE A N 1
ATOM 859 C CA . ILE A 1 106 ? -4.990 3.920 8.437 1.00 89.19 106 ILE A CA 1
ATOM 860 C C . ILE A 1 106 ? -4.002 3.761 9.584 1.00 89.19 106 ILE A C 1
ATOM 862 O O . ILE A 1 106 ? -3.754 2.645 10.046 1.00 89.19 106 ILE A O 1
ATOM 866 N N . GLU A 1 107 ? -3.466 4.878 10.056 1.00 89.44 107 GLU A N 1
ATOM 867 C CA . GLU A 1 107 ? -2.680 4.923 11.285 1.00 89.44 107 GLU A CA 1
ATOM 868 C C . GLU A 1 107 ? -3.507 5.543 12.410 1.00 89.44 107 GLU A C 1
ATOM 870 O O . GLU A 1 107 ? -4.121 6.597 12.247 1.00 89.44 107 GLU A O 1
ATOM 875 N N . ILE A 1 108 ? -3.531 4.867 13.552 1.00 88.81 108 ILE A N 1
ATOM 876 C CA . ILE A 1 108 ? -4.230 5.284 14.754 1.00 88.81 108 ILE A CA 1
ATOM 877 C C . ILE A 1 1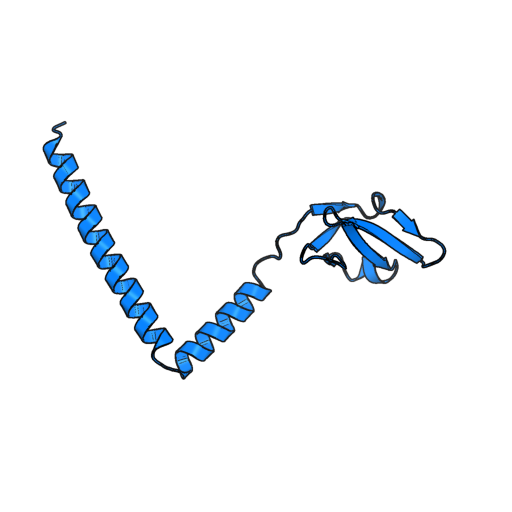08 ? -3.273 6.088 15.631 1.00 88.81 108 ILE A C 1
ATOM 879 O O . ILE A 1 108 ? -2.266 5.565 16.113 1.00 88.81 108 ILE A O 1
ATOM 883 N N . LEU A 1 109 ? -3.610 7.357 15.847 1.00 86.88 109 LEU A N 1
ATOM 884 C CA . LEU A 1 109 ? -2.915 8.263 16.755 1.00 86.88 109 LEU A CA 1
ATOM 885 C C . LEU A 1 109 ? -3.524 8.151 18.163 1.00 86.88 109 LEU A C 1
ATOM 887 O O . LEU A 1 109 ? -4.747 8.089 18.310 1.00 86.88 109 LEU A O 1
ATOM 891 N N . GLN A 1 110 ? -2.669 8.098 19.188 1.00 80.25 110 GLN A N 1
ATOM 892 C CA . GLN A 1 110 ? -3.066 8.047 20.604 1.00 80.25 110 GLN A CA 1
ATOM 893 C C . GLN A 1 110 ? -3.179 9.432 21.237 1.00 80.25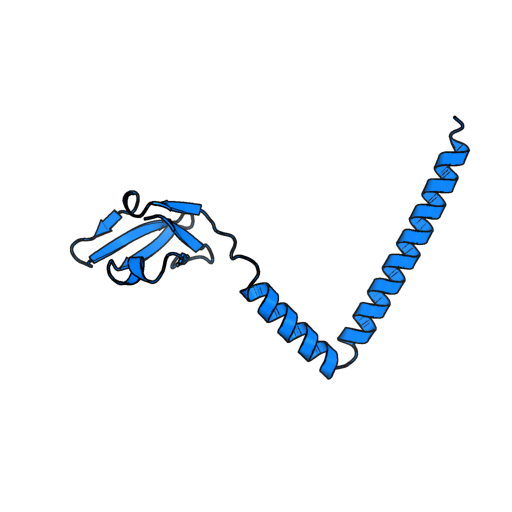 110 GLN A C 1
ATOM 895 O O . GLN A 1 110 ? -2.434 10.344 20.807 1.00 80.25 110 GLN A O 1
#

pLDDT: mean 82.18, std 9.35, range [47.72, 92.25]